Protein AF-A0A383ANX0-F1 (afdb_monomer_lite)

Organism: NCBI:txid408172

Sequence (121 aa):
KLSIPMAFGFTVMFITGVSLFYAVPVRSAQSVWFRVKMVLLVACAVNAYLFHKRMNESVSSWDNDARAPSRIRHGAALSLGFWTIVVICGRFIAYDWFDCDYDQSGFIEFVAGCVPGQERF

pLDDT: mean 79.18, std 9.5, range [49.56, 93.06]

Foldseek 3Di:
DVVVVVVVVVVVVVVVVVVVCVVPVLLLLLFLLNVVLVVLVVVLVVLVVVLVVVCVVCVVPPVPPDDDDPVNVVSVVVNVVSVVSSVVSVVCSVVGPLQLVDDDDVVSCVSSVDDPPSRPD

Structure (mmCIF, N/CA/C/O backbone):
data_AF-A0A383ANX0-F1
#
_entry.id   AF-A0A383ANX0-F1
#
loop_
_atom_site.group_PDB
_atom_site.id
_atom_site.type_symbol
_atom_site.label_atom_id
_atom_site.label_alt_id
_atom_site.label_comp_id
_atom_site.label_asym_id
_atom_site.label_entity_id
_atom_site.label_seq_id
_atom_site.pdbx_PDB_ins_code
_atom_site.Cartn_x
_atom_site.Cartn_y
_atom_site.Cartn_z
_atom_site.occupancy
_atom_site.B_iso_or_equiv
_atom_site.auth_seq_id
_atom_site.auth_comp_id
_atom_site.auth_asym_id
_atom_site.auth_atom_id
_atom_site.pdbx_PDB_model_num
ATOM 1 N N . LYS A 1 1 ? 23.389 -13.140 -8.273 1.00 54.44 1 LYS A N 1
ATOM 2 C CA . LYS A 1 1 ? 22.271 -13.720 -7.480 1.00 54.44 1 LYS A CA 1
ATOM 3 C C . LYS A 1 1 ? 21.736 -12.681 -6.484 1.00 54.44 1 LYS A C 1
ATOM 5 O O . LYS A 1 1 ? 21.830 -12.871 -5.281 1.00 54.44 1 LYS A O 1
ATOM 10 N N . LEU A 1 2 ? 21.207 -11.561 -6.988 1.00 61.84 2 LEU A N 1
ATOM 11 C CA . LEU A 1 2 ? 20.772 -10.421 -6.161 1.00 61.84 2 LEU A CA 1
ATOM 12 C C . LEU A 1 2 ? 19.378 -10.623 -5.527 1.00 61.84 2 LEU A C 1
ATOM 14 O O . LEU A 1 2 ? 18.967 -9.853 -4.668 1.00 61.84 2 LEU A O 1
ATOM 18 N N . SER A 1 3 ? 18.655 -11.668 -5.933 1.00 74.06 3 SER A N 1
ATOM 19 C CA . SER A 1 3 ? 17.302 -11.978 -5.461 1.00 74.06 3 SER A CA 1
ATOM 20 C C . SER A 1 3 ? 17.249 -12.511 -4.027 1.00 74.06 3 SER A C 1
ATOM 22 O O . SER A 1 3 ? 16.233 -12.347 -3.362 1.00 74.06 3 SER A O 1
ATOM 24 N N . ILE A 1 4 ? 18.333 -13.111 -3.526 1.00 85.19 4 ILE A N 1
ATOM 25 C CA . ILE A 1 4 ? 18.391 -13.720 -2.187 1.00 85.19 4 ILE A CA 1
ATOM 26 C C . ILE A 1 4 ? 18.211 -12.679 -1.062 1.00 85.19 4 ILE A C 1
ATOM 28 O O . ILE A 1 4 ? 17.299 -12.854 -0.252 1.00 85.19 4 ILE A O 1
ATOM 32 N N . PRO A 1 5 ? 18.985 -11.574 -1.003 1.00 84.56 5 PRO A N 1
ATOM 33 C CA . PRO A 1 5 ? 18.781 -10.553 0.029 1.00 84.56 5 PRO A CA 1
ATOM 34 C C . PRO A 1 5 ? 17.411 -9.866 -0.080 1.00 84.56 5 PRO A C 1
ATOM 36 O O . PRO A 1 5 ? 16.799 -9.550 0.938 1.00 84.56 5 PRO A O 1
ATOM 39 N N . MET A 1 6 ? 16.892 -9.690 -1.299 1.00 82.62 6 MET A N 1
ATOM 40 C CA . MET A 1 6 ? 15.562 -9.116 -1.521 1.00 82.62 6 MET A CA 1
ATOM 41 C C . MET A 1 6 ? 14.450 -10.026 -0.973 1.00 82.62 6 MET A C 1
ATOM 43 O O . MET A 1 6 ? 13.551 -9.549 -0.282 1.00 82.62 6 MET A O 1
ATOM 47 N N . ALA A 1 7 ? 14.534 -11.336 -1.223 1.00 83.38 7 ALA A N 1
ATOM 48 C CA . ALA A 1 7 ? 13.580 -12.315 -0.706 1.00 83.38 7 ALA A CA 1
ATOM 49 C C . ALA A 1 7 ? 13.621 -12.405 0.826 1.00 83.38 7 ALA A C 1
ATOM 51 O O . ALA A 1 7 ? 12.573 -12.496 1.467 1.00 83.38 7 ALA A O 1
ATOM 52 N N . PHE A 1 8 ? 14.813 -12.321 1.423 1.00 91.69 8 PHE A N 1
ATOM 53 C CA . PHE A 1 8 ? 14.958 -12.278 2.877 1.00 91.69 8 PHE A CA 1
ATOM 54 C C . PHE A 1 8 ? 14.273 -11.044 3.477 1.00 91.69 8 PHE A C 1
ATOM 56 O O . PHE A 1 8 ? 13.433 -11.184 4.365 1.00 91.69 8 PHE A O 1
ATOM 63 N N . GLY A 1 9 ? 14.556 -9.848 2.945 1.00 85.69 9 GLY A N 1
ATOM 64 C CA . GLY A 1 9 ? 13.918 -8.609 3.401 1.00 85.69 9 GLY A CA 1
ATOM 65 C C . GLY A 1 9 ? 12.393 -8.654 3.281 1.00 85.69 9 GLY A C 1
ATOM 66 O O . GLY A 1 9 ? 11.688 -8.293 4.222 1.00 85.69 9 GLY A O 1
ATOM 67 N N . PHE A 1 10 ? 11.878 -9.179 2.166 1.00 84.56 10 PHE A N 1
ATOM 68 C CA . PHE A 1 10 ? 10.440 -9.364 1.967 1.00 84.56 10 PHE A CA 1
ATOM 69 C C . PHE A 1 10 ? 9.828 -10.335 2.989 1.00 84.56 10 PHE A C 1
ATOM 71 O O . PHE A 1 10 ? 8.772 -10.055 3.552 1.00 84.56 10 PHE A O 1
ATOM 78 N N . THR A 1 11 ? 10.517 -11.441 3.283 1.00 88.62 11 THR A N 1
ATOM 79 C CA . THR A 1 11 ? 10.063 -12.444 4.259 1.00 88.62 11 THR A CA 1
ATOM 80 C C . THR A 1 11 ? 9.979 -11.851 5.664 1.00 88.62 11 THR A C 1
ATOM 82 O O . THR A 1 11 ? 8.964 -12.006 6.340 1.00 88.62 11 THR A O 1
ATOM 85 N N . VAL A 1 12 ? 11.004 -11.108 6.091 1.00 91.44 12 VAL A N 1
ATOM 86 C CA . VAL A 1 12 ? 11.008 -10.426 7.395 1.00 91.44 12 VAL A CA 1
ATOM 87 C C . VAL A 1 12 ? 9.883 -9.391 7.474 1.00 91.44 12 VAL A C 1
ATOM 89 O O . VAL A 1 12 ? 9.157 -9.340 8.470 1.00 91.44 12 VAL A O 1
ATOM 92 N N . MET A 1 13 ? 9.684 -8.600 6.416 1.00 86.75 13 MET A N 1
ATOM 93 C CA . MET A 1 13 ? 8.614 -7.600 6.359 1.00 86.75 13 MET A CA 1
ATOM 94 C C . MET A 1 13 ? 7.219 -8.245 6.452 1.00 86.75 13 MET A C 1
ATOM 96 O O . MET A 1 13 ? 6.334 -7.719 7.124 1.00 86.75 13 MET A O 1
ATOM 100 N N . PHE A 1 14 ? 7.029 -9.408 5.823 1.00 86.25 14 PHE A N 1
ATOM 101 C CA . PHE A 1 14 ? 5.777 -10.157 5.891 1.00 86.25 14 PHE A CA 1
ATOM 102 C C . PHE A 1 14 ? 5.523 -10.734 7.291 1.00 86.25 14 PHE A C 1
ATOM 104 O O . PHE A 1 14 ? 4.452 -10.520 7.854 1.00 86.25 14 PHE A O 1
ATOM 111 N N . ILE A 1 15 ? 6.518 -11.403 7.887 1.00 90.38 15 ILE A N 1
ATOM 112 C CA . ILE A 1 15 ? 6.403 -12.007 9.226 1.00 90.38 15 ILE A CA 1
ATOM 113 C C . ILE A 1 15 ? 6.092 -10.939 10.279 1.00 90.38 15 ILE A C 1
ATOM 115 O O . ILE A 1 15 ? 5.187 -11.111 11.093 1.00 90.38 15 ILE A O 1
ATOM 119 N N . THR A 1 16 ? 6.809 -9.815 10.245 1.00 87.75 16 THR A N 1
ATOM 120 C CA . THR A 1 16 ? 6.581 -8.702 11.179 1.00 87.75 16 THR A CA 1
ATOM 121 C C . THR A 1 16 ? 5.198 -8.072 11.000 1.00 87.75 16 THR A C 1
ATOM 123 O O . THR A 1 16 ? 4.537 -7.773 11.992 1.00 87.75 16 THR A O 1
ATOM 126 N N . GLY A 1 17 ? 4.711 -7.939 9.761 1.00 81.81 17 GLY A N 1
ATOM 127 C CA . GLY A 1 17 ? 3.348 -7.483 9.479 1.00 81.81 17 GLY A CA 1
ATOM 128 C C . GLY A 1 17 ? 2.267 -8.413 10.039 1.00 81.81 17 GLY A C 1
ATOM 129 O O . GLY A 1 17 ? 1.330 -7.944 10.683 1.00 81.81 17 GLY A O 1
ATOM 130 N N . VAL A 1 18 ? 2.416 -9.728 9.850 1.00 84.75 18 VAL A N 1
ATOM 131 C CA . VAL A 1 18 ? 1.483 -10.733 10.394 1.00 84.75 18 VAL A CA 1
ATOM 132 C C . VAL A 1 18 ? 1.530 -10.762 11.922 1.00 84.75 18 VAL A C 1
ATOM 134 O O . VAL A 1 18 ? 0.486 -10.836 12.564 1.00 84.75 18 VAL A O 1
ATOM 137 N N . SER A 1 19 ? 2.719 -10.643 12.517 1.00 84.88 19 SER A N 1
ATOM 138 C CA . SER A 1 19 ? 2.871 -10.583 13.974 1.00 84.88 19 SER A CA 1
ATOM 139 C C . SER A 1 19 ? 2.142 -9.383 14.583 1.00 84.88 19 SER A C 1
ATOM 141 O O . SER A 1 19 ? 1.562 -9.517 15.658 1.00 84.88 19 SER A O 1
ATOM 143 N N . LEU A 1 20 ? 2.149 -8.227 13.910 1.00 79.75 20 LEU A N 1
ATOM 144 C CA . LEU A 1 20 ? 1.409 -7.044 14.356 1.00 79.75 20 LEU A CA 1
ATOM 145 C C . LEU A 1 20 ? -0.106 -7.292 14.319 1.00 79.75 20 LEU A C 1
ATOM 147 O O . LEU A 1 20 ? -0.811 -6.957 15.266 1.00 79.75 20 LEU A O 1
ATOM 151 N N . PHE A 1 21 ? -0.592 -7.925 13.248 1.00 80.50 21 PHE A N 1
ATOM 152 C CA . PHE A 1 21 ? -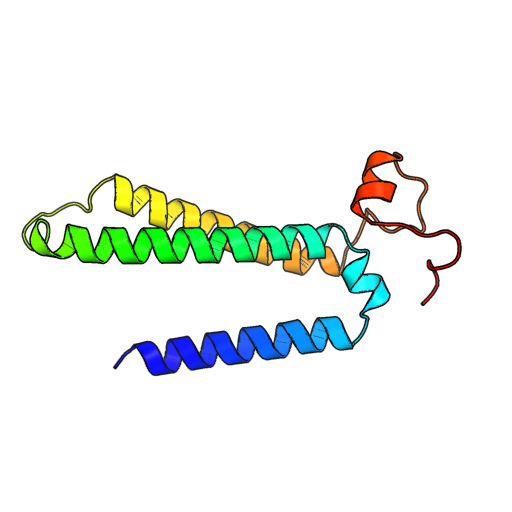2.003 -8.286 13.116 1.00 80.50 21 PHE A CA 1
ATOM 153 C C . PHE A 1 21 ? -2.441 -9.291 14.189 1.00 80.50 21 PHE A C 1
ATOM 155 O O . PHE A 1 21 ? -3.524 -9.159 14.748 1.00 80.50 21 PHE A O 1
ATOM 162 N N . TYR A 1 22 ? -1.588 -10.261 14.524 1.00 81.38 22 TYR A N 1
ATOM 163 C CA . TYR A 1 22 ? -1.868 -11.236 15.578 1.00 81.38 22 TYR A CA 1
ATOM 164 C C . TYR A 1 22 ? -1.953 -10.604 16.976 1.00 81.38 22 TYR A C 1
ATOM 166 O O . TYR A 1 22 ? -2.709 -11.085 17.813 1.00 81.38 22 TYR A O 1
ATOM 174 N N . ALA A 1 23 ? -1.198 -9.532 17.235 1.00 80.94 23 ALA A N 1
ATOM 175 C CA . ALA A 1 23 ? -1.169 -8.896 18.549 1.00 80.94 23 ALA A CA 1
ATOM 176 C C . ALA A 1 23 ? -2.503 -8.227 18.922 1.00 80.94 23 ALA A C 1
ATOM 178 O O . ALA A 1 23 ? -2.918 -8.315 20.073 1.00 80.94 23 ALA A O 1
ATOM 179 N N . VAL A 1 24 ? -3.173 -7.566 17.969 1.00 74.31 24 VAL A N 1
ATOM 180 C CA . VAL A 1 24 ? -4.469 -6.902 18.199 1.00 74.31 24 VAL A CA 1
ATOM 181 C C . VAL A 1 24 ? -5.360 -7.058 16.954 1.00 74.31 24 VAL A C 1
ATOM 183 O O . VAL A 1 24 ? -5.510 -6.110 16.176 1.00 74.31 24 VAL A O 1
ATOM 186 N N . PRO A 1 25 ? -5.925 -8.255 16.708 1.00 72.25 25 PRO A N 1
ATOM 187 C CA . PRO A 1 25 ? -6.564 -8.582 15.433 1.00 72.25 25 PRO A CA 1
ATOM 188 C C . PRO A 1 25 ? -7.871 -7.821 15.206 1.00 72.25 25 PRO A C 1
ATOM 190 O O . PRO A 1 25 ? -8.124 -7.372 14.091 1.00 72.25 25 PRO A O 1
ATOM 193 N N . VAL A 1 26 ? -8.676 -7.631 16.256 1.00 69.25 26 VAL A N 1
ATOM 194 C CA . VAL A 1 26 ? -9.981 -6.954 16.170 1.00 69.25 26 VAL A CA 1
ATOM 195 C C . VAL A 1 26 ? -9.786 -5.476 15.834 1.00 69.25 26 VAL A C 1
ATOM 197 O O . VAL A 1 26 ? -10.241 -5.016 14.786 1.00 69.25 26 VAL A O 1
ATOM 200 N N . ARG A 1 27 ? -8.987 -4.764 16.639 1.00 69.31 27 ARG A N 1
ATOM 201 C CA . ARG A 1 27 ? -8.661 -3.353 16.396 1.00 69.31 27 ARG A CA 1
ATOM 202 C C . ARG A 1 27 ? -7.948 -3.125 15.062 1.00 69.31 27 ARG A C 1
ATOM 204 O O . ARG A 1 27 ? -8.264 -2.185 14.338 1.00 69.31 27 ARG A O 1
ATOM 211 N N . SER A 1 28 ? -7.019 -4.010 14.688 1.00 69.12 28 SER A N 1
ATOM 212 C CA . SER A 1 28 ? -6.306 -3.891 13.407 1.00 69.12 28 SER A CA 1
ATOM 213 C C . SER A 1 28 ? -7.230 -4.101 12.206 1.00 69.12 28 SER A C 1
ATOM 215 O O . SER A 1 28 ? -7.046 -3.450 11.183 1.00 69.12 28 SER A O 1
ATOM 217 N N . ALA A 1 29 ? -8.225 -4.989 12.302 1.00 70.12 29 ALA A N 1
ATOM 218 C CA . ALA A 1 29 ? -9.164 -5.255 11.212 1.00 70.12 29 ALA A CA 1
ATOM 219 C C . ALA A 1 29 ? -10.251 -4.175 11.061 1.00 70.12 29 ALA A C 1
ATOM 221 O O . ALA A 1 29 ? -10.759 -3.976 9.949 1.00 70.12 29 ALA A O 1
ATOM 222 N N . GLN A 1 30 ? -10.617 -3.489 12.148 1.00 74.12 30 GLN A N 1
ATOM 223 C CA . GLN A 1 30 ? -11.562 -2.368 12.107 1.00 74.12 30 GLN A CA 1
ATOM 224 C C . GLN A 1 30 ? -10.915 -1.050 11.675 1.00 74.12 30 GLN A C 1
ATOM 226 O O . GLN A 1 30 ? -11.593 -0.204 11.098 1.00 74.12 30 GLN A O 1
ATOM 231 N N . SER A 1 31 ? -9.596 -0.906 11.832 1.00 78.75 31 SER A N 1
ATOM 232 C CA . SER A 1 31 ? -8.893 0.279 11.343 1.00 78.75 31 SER A CA 1
ATOM 233 C C . SER A 1 31 ? -9.018 0.430 9.822 1.00 78.75 31 SER A C 1
ATOM 235 O O . SER A 1 31 ? -8.561 -0.409 9.029 1.00 78.75 31 SER A O 1
ATOM 237 N N . VAL A 1 32 ? -9.583 1.560 9.395 1.00 83.12 32 VAL A N 1
ATOM 238 C CA . VAL A 1 32 ? -9.708 1.933 7.977 1.00 83.12 32 VAL A CA 1
ATOM 239 C C . VAL A 1 32 ? -8.327 1.996 7.317 1.00 83.12 32 VAL A C 1
ATOM 241 O O . VAL A 1 32 ? -8.140 1.532 6.188 1.00 83.12 32 VAL A O 1
ATOM 244 N N . TRP A 1 33 ? -7.323 2.492 8.045 1.00 84.38 33 TRP A N 1
ATOM 245 C CA . TRP A 1 33 ? -5.947 2.618 7.565 1.00 84.38 33 TRP A CA 1
ATOM 246 C C . TRP A 1 33 ? -5.301 1.276 7.245 1.00 84.38 33 TRP A C 1
ATOM 248 O O . TRP A 1 33 ? -4.569 1.165 6.256 1.00 84.38 33 TRP A O 1
ATOM 258 N N . PHE A 1 34 ? -5.595 0.244 8.036 1.00 83.81 34 PHE A N 1
ATOM 259 C CA . PHE A 1 34 ? -5.120 -1.106 7.758 1.00 83.81 34 PHE A CA 1
ATOM 260 C C . PHE A 1 34 ? -5.725 -1.645 6.457 1.00 83.81 34 PHE A C 1
ATOM 262 O O . PHE A 1 34 ? -4.991 -2.128 5.594 1.00 83.81 34 PHE A O 1
ATOM 269 N N . ARG A 1 35 ? -7.040 -1.486 6.252 1.00 85.31 35 ARG A N 1
ATOM 270 C CA . ARG A 1 35 ? -7.724 -1.927 5.020 1.00 85.31 35 ARG A CA 1
ATOM 271 C C . ARG A 1 35 ? -7.176 -1.225 3.781 1.00 85.31 35 ARG A C 1
ATOM 273 O O . ARG A 1 35 ? -6.830 -1.885 2.800 1.00 85.31 35 ARG A O 1
ATOM 280 N N . VAL A 1 36 ? -7.021 0.098 3.847 1.00 87.38 36 VAL A N 1
ATOM 281 C CA . VAL A 1 36 ? -6.431 0.899 2.762 1.00 87.38 36 VAL A CA 1
ATOM 282 C C . VAL A 1 36 ? -5.007 0.433 2.458 1.00 87.38 36 VAL A C 1
ATOM 284 O O . VAL A 1 36 ? -4.664 0.219 1.295 1.00 87.38 36 VAL A O 1
ATOM 287 N N . LYS A 1 37 ? -4.189 0.193 3.491 1.00 88.25 37 LYS A N 1
ATOM 288 C CA . LYS A 1 37 ? -2.830 -0.339 3.330 1.00 88.25 37 LYS A CA 1
ATOM 289 C C . LYS A 1 37 ? -2.827 -1.696 2.622 1.00 88.25 37 LYS A C 1
ATOM 291 O O . LYS A 1 37 ? -1.993 -1.907 1.745 1.00 88.25 37 LYS A O 1
ATOM 296 N N . MET A 1 38 ? -3.751 -2.596 2.958 1.00 87.31 38 MET A N 1
ATOM 297 C CA . MET A 1 38 ? -3.852 -3.911 2.314 1.00 87.31 38 MET A CA 1
ATOM 298 C C . MET A 1 38 ? -4.212 -3.799 0.829 1.00 87.31 38 MET A C 1
ATOM 300 O O . MET A 1 38 ? -3.563 -4.433 -0.004 1.00 87.31 38 MET A O 1
ATOM 304 N N . VAL A 1 39 ? -5.174 -2.942 0.473 1.00 90.44 39 VAL A N 1
ATOM 305 C CA . VAL A 1 39 ? -5.528 -2.677 -0.934 1.00 90.44 39 VAL A CA 1
ATOM 306 C C . VAL A 1 39 ? -4.344 -2.070 -1.693 1.00 90.44 39 VAL A C 1
ATOM 308 O O . VAL A 1 39 ? -4.029 -2.501 -2.803 1.00 90.44 39 VAL A O 1
ATOM 311 N N . LEU A 1 40 ? -3.635 -1.117 -1.083 1.00 89.56 40 LEU A N 1
ATOM 312 C CA . LEU A 1 40 ? -2.441 -0.506 -1.669 1.00 89.56 40 LEU A CA 1
ATOM 313 C C . LEU A 1 40 ? -1.301 -1.506 -1.868 1.00 89.56 40 LEU A C 1
ATOM 315 O O . LEU A 1 40 ? -0.614 -1.432 -2.881 1.00 89.56 40 LEU A O 1
ATOM 319 N N . LEU A 1 41 ? -1.101 -2.456 -0.952 1.00 88.38 41 LEU A N 1
ATOM 320 C CA . LEU A 1 41 ? -0.101 -3.514 -1.118 1.00 88.38 41 LEU A CA 1
ATOM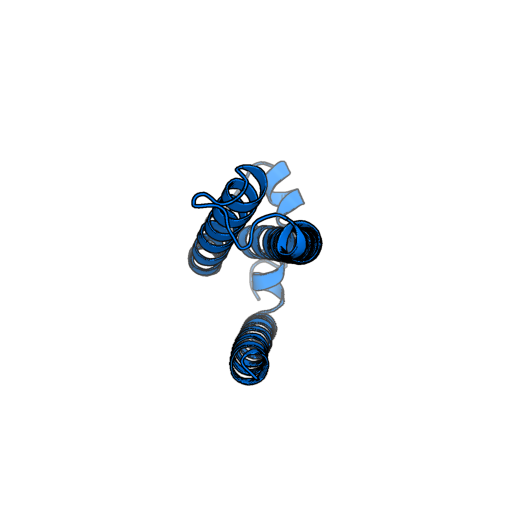 321 C C . LEU A 1 41 ? -0.426 -4.418 -2.312 1.00 88.38 41 LEU A C 1
ATOM 323 O O . LEU A 1 41 ? 0.477 -4.754 -3.081 1.00 88.38 41 LEU A O 1
ATOM 327 N N . VAL A 1 42 ? -1.704 -4.754 -2.519 1.00 89.62 42 VAL A N 1
ATOM 328 C CA . VAL A 1 42 ? -2.148 -5.491 -3.713 1.00 89.62 42 VAL A CA 1
ATOM 329 C C . VAL A 1 42 ? -1.899 -4.664 -4.977 1.00 89.62 42 VAL A C 1
ATOM 331 O O . VAL A 1 42 ? -1.316 -5.173 -5.935 1.00 89.62 42 VAL A O 1
ATOM 334 N N . ALA A 1 43 ? -2.248 -3.374 -4.972 1.00 89.44 43 ALA A N 1
ATOM 335 C CA . ALA A 1 43 ? -1.974 -2.474 -6.094 1.00 89.44 43 ALA A CA 1
ATOM 336 C C . ALA A 1 43 ? -0.465 -2.346 -6.387 1.00 89.44 43 ALA A C 1
ATOM 338 O O . ALA A 1 43 ? -0.052 -2.386 -7.548 1.00 89.44 43 ALA A O 1
ATOM 339 N N . CYS A 1 44 ? 0.371 -2.274 -5.347 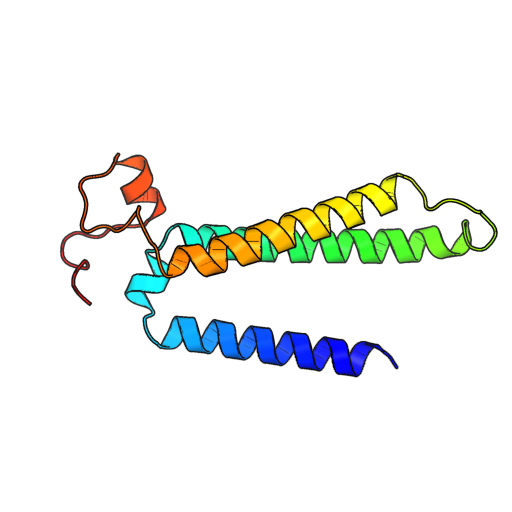1.00 88.06 44 CYS A N 1
ATOM 340 C CA . CYS A 1 44 ? 1.832 -2.316 -5.431 1.00 88.06 44 CYS A CA 1
ATOM 341 C C . CYS A 1 44 ? 2.326 -3.595 -6.109 1.00 88.06 44 CYS A C 1
ATOM 343 O O . CYS A 1 44 ? 3.158 -3.518 -7.013 1.00 88.06 44 CYS A O 1
ATOM 345 N N . ALA A 1 45 ? 1.819 -4.761 -5.699 1.00 86.31 45 ALA A N 1
ATOM 346 C CA . ALA A 1 45 ? 2.206 -6.047 -6.272 1.00 86.31 45 ALA A CA 1
ATOM 347 C C . ALA A 1 45 ? 1.836 -6.136 -7.761 1.00 86.31 45 ALA A C 1
ATOM 349 O O . ALA A 1 45 ? 2.662 -6.540 -8.582 1.00 86.31 45 ALA A O 1
ATOM 350 N N . VAL A 1 46 ? 0.634 -5.679 -8.127 1.00 88.88 46 VAL A N 1
ATOM 351 C CA . VAL A 1 46 ? 0.197 -5.594 -9.529 1.00 88.88 46 VAL A CA 1
ATOM 352 C C . VAL A 1 46 ? 1.094 -4.638 -10.320 1.00 88.88 46 VAL A C 1
ATOM 354 O O . VAL A 1 46 ? 1.566 -4.995 -11.401 1.00 88.88 46 VAL A O 1
ATOM 357 N N . ASN A 1 47 ? 1.396 -3.451 -9.783 1.00 89.75 47 ASN A N 1
ATOM 358 C CA . ASN A 1 47 ? 2.285 -2.492 -10.440 1.00 89.75 47 ASN A CA 1
ATOM 359 C C . ASN A 1 47 ? 3.702 -3.056 -10.619 1.00 89.75 47 ASN A C 1
ATOM 361 O O . ASN A 1 47 ? 4.276 -2.927 -11.698 1.00 89.75 47 ASN A O 1
ATOM 365 N N . ALA A 1 48 ? 4.248 -3.730 -9.604 1.00 85.50 48 ALA A N 1
ATOM 366 C CA . ALA A 1 48 ? 5.559 -4.369 -9.664 1.00 85.50 48 ALA A CA 1
ATOM 367 C C . ALA A 1 48 ? 5.604 -5.486 -10.717 1.00 85.50 48 ALA A C 1
ATOM 369 O O . ALA A 1 48 ? 6.557 -5.552 -11.494 1.00 85.50 48 ALA A O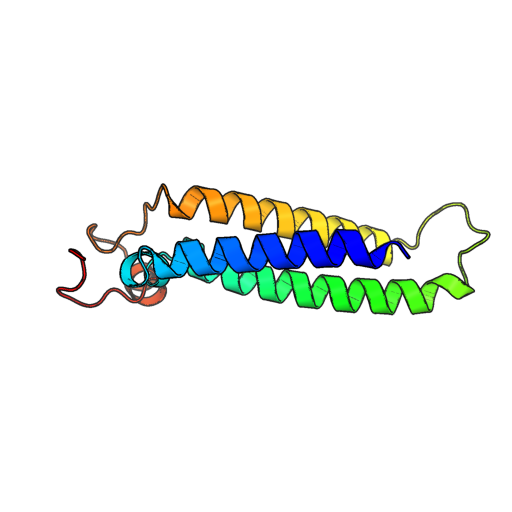 1
ATOM 370 N N . TYR A 1 49 ? 4.561 -6.317 -10.804 1.00 85.94 49 TYR A N 1
ATOM 371 C CA . TYR A 1 49 ? 4.451 -7.362 -11.824 1.00 85.94 49 TYR A CA 1
ATOM 372 C C . TYR A 1 49 ? 4.400 -6.775 -13.242 1.00 85.94 49 TYR A C 1
ATOM 374 O O . TYR A 1 49 ? 5.162 -7.187 -14.121 1.00 85.94 49 TYR A O 1
ATOM 382 N N . LEU A 1 50 ? 3.554 -5.762 -13.463 1.00 84.44 50 LEU A N 1
ATOM 383 C CA . LEU A 1 50 ? 3.447 -5.075 -14.753 1.00 84.44 50 LEU A CA 1
ATOM 384 C C . LEU A 1 50 ? 4.750 -4.367 -15.135 1.00 84.44 50 LEU A C 1
ATOM 386 O O . LEU A 1 50 ? 5.141 -4.389 -16.303 1.00 84.44 50 LEU A O 1
ATOM 390 N N . PHE A 1 51 ? 5.427 -3.753 -14.164 1.00 83.00 51 PHE A N 1
ATOM 391 C CA . PHE A 1 51 ? 6.724 -3.117 -14.359 1.00 83.00 51 PHE A CA 1
ATOM 392 C C . PHE A 1 51 ? 7.795 -4.142 -14.734 1.00 83.00 51 PHE A C 1
ATOM 394 O O . PHE A 1 51 ? 8.501 -3.932 -15.714 1.00 83.00 51 PHE A O 1
ATOM 401 N N . HIS A 1 52 ? 7.878 -5.271 -14.025 1.00 82.12 52 HIS A N 1
ATOM 402 C CA . HIS A 1 52 ? 8.856 -6.321 -14.308 1.00 82.12 52 HIS A CA 1
ATOM 403 C C . HIS A 1 52 ? 8.653 -6.938 -15.700 1.00 82.12 52 HIS A C 1
ATOM 405 O O . HIS A 1 52 ? 9.619 -7.108 -16.443 1.00 82.12 52 HIS A O 1
ATOM 411 N N . LYS A 1 53 ? 7.396 -7.194 -16.094 1.00 79.88 53 LYS A N 1
ATOM 412 C CA . LYS A 1 53 ? 7.061 -7.688 -17.438 1.00 79.88 53 LYS A CA 1
ATOM 413 C C . LYS A 1 53 ? 7.485 -6.697 -18.527 1.00 79.88 53 LYS A C 1
ATOM 415 O O . LYS A 1 53 ? 8.199 -7.072 -19.450 1.00 79.88 53 LYS A O 1
ATOM 420 N N . ARG A 1 54 ? 7.105 -5.423 -18.381 1.00 76.44 54 ARG A N 1
ATOM 421 C CA . ARG A 1 54 ? 7.450 -4.359 -19.343 1.00 76.44 54 ARG A CA 1
ATOM 422 C C . ARG A 1 54 ? 8.950 -4.093 -19.402 1.00 76.44 54 ARG A C 1
ATOM 424 O O . ARG A 1 54 ? 9.467 -3.815 -20.476 1.00 76.44 54 ARG A O 1
ATOM 431 N N . MET A 1 55 ? 9.641 -4.193 -18.268 1.00 75.75 55 MET A N 1
ATOM 432 C CA . MET A 1 55 ? 11.093 -4.082 -18.199 1.00 75.75 55 MET A CA 1
ATOM 433 C C . MET A 1 55 ? 11.738 -5.202 -19.021 1.00 75.75 55 MET A C 1
ATOM 435 O O . MET A 1 55 ? 12.476 -4.887 -19.948 1.00 75.75 55 MET A O 1
ATOM 439 N N . ASN A 1 56 ? 11.380 -6.470 -18.784 1.00 74.00 56 ASN A N 1
ATOM 440 C CA . ASN A 1 56 ? 11.911 -7.610 -19.547 1.00 74.00 56 ASN A CA 1
ATOM 441 C C . ASN A 1 56 ? 11.616 -7.524 -21.055 1.00 74.00 56 ASN A C 1
ATOM 443 O O . ASN A 1 56 ? 12.479 -7.869 -21.853 1.00 74.00 56 ASN A O 1
ATOM 447 N N . GLU A 1 57 ? 10.438 -7.034 -21.453 1.00 72.88 57 GLU A N 1
ATOM 448 C CA . GLU A 1 57 ? 10.091 -6.817 -22.868 1.00 72.88 57 GLU A CA 1
ATOM 449 C C . GLU A 1 57 ? 10.904 -5.676 -23.507 1.00 72.88 57 GLU A C 1
ATOM 451 O O . GLU A 1 57 ? 11.222 -5.723 -24.691 1.00 72.88 57 GLU A O 1
ATOM 456 N N . SER A 1 58 ? 11.258 -4.645 -22.734 1.00 65.19 58 SER A N 1
ATOM 457 C CA . SER A 1 58 ? 11.993 -3.472 -23.231 1.00 65.19 58 SER A CA 1
ATOM 458 C C . SER A 1 58 ? 13.518 -3.633 -23.256 1.00 65.19 58 SER A C 1
ATOM 460 O O . SER A 1 58 ? 14.184 -2.904 -23.997 1.00 65.19 58 SER A O 1
ATOM 462 N N . VAL A 1 59 ? 14.062 -4.589 -22.488 1.00 62.78 59 VAL A N 1
ATOM 463 C CA . VAL A 1 59 ? 15.510 -4.849 -22.356 1.00 62.78 59 VAL A CA 1
ATOM 464 C C . VAL A 1 59 ? 16.169 -5.098 -23.715 1.00 62.78 59 VAL A C 1
ATOM 466 O O . VAL A 1 59 ? 17.282 -4.637 -23.935 1.00 62.78 59 VAL A O 1
ATOM 469 N N . SER A 1 60 ? 15.478 -5.730 -24.670 1.00 61.28 60 SER A N 1
ATOM 470 C CA . SER A 1 60 ? 16.061 -6.039 -25.983 1.00 61.28 60 SER A CA 1
ATOM 471 C C . SER A 1 60 ? 16.220 -4.835 -26.921 1.00 61.28 60 SER A C 1
ATOM 473 O O . SER A 1 60 ? 16.903 -4.962 -27.931 1.00 61.28 60 SER A O 1
ATOM 475 N N . SER A 1 61 ? 15.578 -3.691 -26.645 1.00 61.41 61 SER A N 1
ATOM 476 C CA . SER A 1 61 ? 15.548 -2.544 -27.578 1.00 61.41 61 SER A CA 1
ATOM 477 C C . SER A 1 61 ? 16.322 -1.312 -27.109 1.00 61.41 61 SER A C 1
ATOM 479 O O . SER A 1 61 ? 16.617 -0.442 -27.920 1.00 61.41 61 SER A O 1
ATOM 481 N N . TRP A 1 62 ? 16.640 -1.223 -25.815 1.00 58.69 62 TRP A N 1
ATOM 482 C CA . TRP A 1 62 ? 17.047 0.037 -25.179 1.00 58.69 62 TRP A CA 1
ATOM 483 C C . TRP A 1 62 ? 18.486 0.037 -24.634 1.00 58.69 62 TRP A C 1
ATOM 485 O O . TRP A 1 62 ? 18.964 1.078 -24.198 1.00 58.69 62 TRP A O 1
ATOM 495 N N . ASP A 1 63 ? 19.191 -1.098 -24.684 1.00 60.56 63 ASP A N 1
ATOM 496 C CA . ASP A 1 63 ? 20.511 -1.287 -24.050 1.00 60.56 63 ASP A CA 1
ATOM 497 C C . ASP A 1 63 ? 21.598 -0.307 -24.553 1.00 60.56 63 ASP A C 1
ATOM 499 O O . ASP A 1 63 ? 22.597 -0.084 -23.878 1.00 60.56 63 ASP A O 1
ATOM 503 N N . ASN A 1 64 ? 21.383 0.325 -25.716 1.00 61.50 64 ASN A N 1
ATOM 504 C CA . ASN A 1 64 ? 22.283 1.316 -26.320 1.00 61.50 64 ASN A CA 1
ATOM 505 C C . ASN A 1 64 ? 21.760 2.766 -26.269 1.00 61.50 64 ASN A C 1
ATOM 507 O O . ASN A 1 64 ? 22.388 3.653 -26.847 1.00 61.50 64 ASN A O 1
ATOM 511 N N . ASP A 1 65 ? 20.615 3.027 -25.631 1.00 64.62 65 ASP A N 1
ATOM 512 C CA . ASP A 1 65 ? 19.956 4.337 -25.669 1.00 64.62 65 ASP A CA 1
ATOM 513 C C . ASP A 1 65 ? 20.114 5.104 -24.343 1.00 64.62 65 ASP A C 1
ATOM 515 O O . ASP A 1 65 ? 20.060 4.543 -23.250 1.00 64.62 65 ASP A O 1
ATOM 519 N N . ALA A 1 66 ? 20.308 6.423 -24.409 1.00 62.59 66 ALA A N 1
ATOM 520 C CA . ALA A 1 66 ? 20.706 7.224 -23.244 1.00 62.59 66 ALA A CA 1
ATOM 521 C C . ALA A 1 66 ? 19.557 7.516 -22.251 1.00 62.59 66 ALA A C 1
ATOM 523 O O . ALA A 1 66 ? 19.797 8.025 -21.152 1.00 62.59 66 ALA A O 1
ATOM 524 N N . ARG A 1 67 ? 18.289 7.264 -22.622 1.00 65.94 67 ARG A N 1
ATOM 525 C CA . ARG A 1 67 ? 17.098 7.623 -21.814 1.00 65.94 67 ARG A CA 1
ATOM 526 C C . ARG A 1 67 ? 16.018 6.551 -21.721 1.00 65.94 67 ARG A C 1
ATOM 528 O O . ARG A 1 67 ? 15.450 6.152 -22.732 1.00 65.94 67 ARG A O 1
ATOM 535 N N . ALA A 1 68 ? 15.690 6.152 -20.485 1.00 66.75 68 ALA A N 1
ATOM 536 C CA . ALA A 1 68 ? 14.730 5.075 -20.245 1.00 66.75 68 ALA A CA 1
ATOM 537 C C . ALA A 1 68 ? 13.364 5.443 -20.833 1.00 66.75 68 ALA A C 1
ATOM 539 O O . ALA A 1 68 ? 12.929 6.598 -20.648 1.00 66.75 68 ALA A O 1
ATOM 540 N N . PRO A 1 69 ? 12.668 4.489 -21.488 1.00 72.56 69 PRO A N 1
ATOM 541 C CA . PRO A 1 69 ? 11.339 4.708 -22.034 1.00 72.56 69 PRO A CA 1
ATOM 542 C C . PRO A 1 69 ? 10.447 5.400 -21.001 1.00 72.56 69 PRO A C 1
ATOM 544 O O . PRO A 1 69 ? 10.382 4.988 -19.839 1.00 72.56 69 PRO A O 1
ATOM 547 N N . SER A 1 70 ? 9.742 6.458 -21.407 1.00 73.88 70 SER A N 1
ATOM 548 C CA . SER A 1 70 ? 8.895 7.270 -20.513 1.00 73.88 70 SER A CA 1
ATOM 549 C C . SER A 1 70 ? 7.906 6.423 -19.699 1.00 73.88 70 SER A C 1
ATOM 551 O O . SER A 1 70 ? 7.668 6.688 -18.522 1.00 73.88 70 SER A O 1
ATOM 553 N N . ARG A 1 71 ? 7.414 5.331 -20.294 1.00 72.88 71 ARG A N 1
ATOM 554 C CA . ARG A 1 71 ? 6.510 4.353 -19.670 1.00 72.88 71 ARG A CA 1
ATOM 555 C C . ARG A 1 71 ? 7.127 3.636 -18.462 1.00 72.88 71 ARG A C 1
ATOM 557 O O . ARG A 1 71 ? 6.429 3.411 -17.476 1.00 72.88 71 ARG A O 1
ATOM 564 N N . ILE A 1 72 ? 8.419 3.311 -18.513 1.00 79.25 72 ILE A N 1
ATOM 565 C CA . ILE A 1 72 ? 9.147 2.668 -17.405 1.00 79.25 72 ILE A CA 1
ATOM 566 C C . ILE A 1 72 ? 9.319 3.673 -16.265 1.00 79.25 72 ILE A C 1
ATOM 568 O O . ILE A 1 72 ? 9.051 3.362 -15.108 1.00 79.25 72 ILE A O 1
ATOM 572 N N . ARG A 1 73 ? 9.654 4.925 -16.589 1.00 80.38 73 ARG A N 1
ATOM 573 C CA . ARG A 1 73 ? 9.804 5.998 -15.596 1.00 80.38 73 ARG A CA 1
ATOM 574 C C . ARG A 1 73 ? 8.518 6.264 -14.816 1.00 80.38 73 ARG A C 1
ATOM 576 O O . ARG A 1 73 ? 8.565 6.400 -13.599 1.00 80.38 73 ARG A O 1
ATOM 583 N N . HIS A 1 74 ? 7.373 6.293 -15.501 1.00 81.44 74 HIS A N 1
ATOM 584 C CA . HIS A 1 74 ? 6.073 6.456 -14.845 1.00 81.44 74 HIS A CA 1
ATOM 585 C C . HIS A 1 74 ? 5.740 5.262 -13.940 1.00 81.44 74 HIS A C 1
ATOM 587 O O . HIS A 1 74 ? 5.266 5.465 -12.828 1.00 81.44 74 HIS A O 1
ATOM 593 N N . GLY A 1 75 ? 6.041 4.029 -14.367 1.00 84.06 75 GLY A N 1
ATOM 594 C CA . GLY A 1 75 ? 5.861 2.837 -13.529 1.00 84.06 75 GLY A CA 1
ATOM 595 C C . GLY A 1 75 ? 6.723 2.854 -12.260 1.00 84.06 75 GLY A C 1
ATOM 596 O O . GLY A 1 75 ? 6.240 2.508 -11.180 1.00 84.06 75 GLY A O 1
ATOM 597 N N . ALA A 1 76 ? 7.970 3.324 -12.370 1.00 83.94 76 ALA A N 1
ATOM 598 C CA . ALA A 1 76 ? 8.865 3.508 -11.229 1.00 83.94 76 ALA A CA 1
ATOM 599 C C . ALA A 1 76 ? 8.375 4.617 -10.279 1.00 83.94 76 ALA A C 1
ATOM 601 O O . ALA A 1 76 ? 8.343 4.412 -9.066 1.00 83.94 76 ALA A O 1
ATOM 602 N N . ALA A 1 77 ? 7.927 5.758 -10.817 1.00 88.31 77 ALA A N 1
ATOM 603 C CA . ALA A 1 77 ? 7.360 6.851 -10.027 1.00 88.31 77 ALA A CA 1
ATOM 604 C C . ALA A 1 77 ? 6.085 6.423 -9.278 1.00 88.31 77 ALA A C 1
ATOM 606 O O . ALA A 1 77 ? 5.945 6.710 -8.092 1.00 88.31 77 ALA A O 1
ATOM 607 N N . LEU A 1 78 ? 5.195 5.671 -9.936 1.00 88.44 78 LEU A N 1
ATOM 608 C CA . LEU A 1 78 ? 4.003 5.093 -9.305 1.00 88.44 78 LEU A CA 1
ATOM 609 C C . LEU A 1 78 ? 4.366 4.120 -8.181 1.00 88.44 78 LEU A C 1
ATOM 611 O O . LEU A 1 78 ? 3.742 4.153 -7.126 1.00 88.44 78 LEU A O 1
ATOM 615 N N . SER A 1 79 ? 5.401 3.297 -8.372 1.00 87.88 79 SER A N 1
ATOM 616 C CA . SER A 1 79 ? 5.888 2.385 -7.331 1.00 87.88 79 SER A CA 1
ATOM 617 C C . SER A 1 79 ? 6.361 3.145 -6.088 1.00 87.88 79 SER A C 1
ATOM 619 O O . SER A 1 79 ? 5.943 2.832 -4.975 1.00 87.88 79 SER A O 1
ATOM 621 N N . LEU A 1 80 ? 7.172 4.194 -6.270 1.00 89.94 80 LEU A N 1
ATOM 622 C CA . LEU A 1 80 ? 7.626 5.055 -5.172 1.00 89.94 80 LEU A CA 1
ATOM 623 C C . LEU A 1 80 ? 6.461 5.776 -4.483 1.00 89.94 80 LEU A C 1
ATOM 625 O O . LEU A 1 80 ? 6.437 5.871 -3.254 1.00 89.94 80 LEU A O 1
ATOM 629 N N . GLY A 1 81 ? 5.478 6.237 -5.261 1.00 93.06 81 GLY A N 1
ATOM 630 C CA . GLY A 1 81 ? 4.256 6.845 -4.743 1.00 93.06 81 GLY A CA 1
ATOM 631 C C . GLY A 1 81 ? 3.470 5.877 -3.861 1.00 93.06 81 GLY A C 1
ATOM 632 O O . GLY A 1 81 ? 3.180 6.191 -2.709 1.00 93.06 81 GLY A O 1
ATOM 633 N N . PHE A 1 82 ? 3.194 4.668 -4.353 1.00 90.62 82 PHE A N 1
ATOM 634 C CA . PHE A 1 82 ? 2.477 3.664 -3.570 1.00 90.62 82 PHE A CA 1
ATOM 635 C C . PHE A 1 82 ? 3.239 3.251 -2.310 1.00 90.62 82 PHE A C 1
ATOM 637 O O . PHE A 1 82 ? 2.629 3.171 -1.247 1.00 90.62 82 PHE A O 1
ATOM 644 N N . TRP A 1 83 ? 4.559 3.063 -2.378 1.00 91.25 83 TRP A N 1
ATOM 645 C CA . TRP A 1 83 ? 5.361 2.759 -1.189 1.00 91.25 83 TRP A CA 1
ATOM 646 C C . TRP A 1 83 ? 5.329 3.879 -0.151 1.00 91.25 83 TRP A C 1
ATOM 648 O O . TRP A 1 83 ? 5.189 3.600 1.039 1.00 91.25 83 TRP A O 1
ATOM 658 N N . THR A 1 84 ? 5.389 5.137 -0.592 1.00 92.88 84 THR A N 1
ATOM 659 C CA . THR A 1 84 ? 5.247 6.299 0.295 1.00 92.88 84 THR A CA 1
ATOM 660 C C . THR A 1 84 ? 3.909 6.257 1.032 1.00 92.88 84 THR A C 1
ATOM 662 O O . THR A 1 84 ? 3.876 6.352 2.258 1.00 92.88 84 THR A O 1
ATOM 665 N N . ILE A 1 85 ? 2.809 6.030 0.308 1.00 91.31 85 ILE A N 1
ATOM 666 C CA . ILE A 1 85 ? 1.470 5.965 0.906 1.00 91.31 85 ILE A CA 1
ATOM 667 C C . ILE A 1 85 ? 1.355 4.762 1.857 1.00 91.31 85 ILE A C 1
ATOM 669 O O . ILE A 1 85 ? 0.849 4.913 2.963 1.00 91.31 85 ILE A O 1
ATOM 673 N N . VAL A 1 86 ? 1.888 3.588 1.499 1.00 89.94 86 VAL A N 1
ATOM 674 C CA . VAL A 1 86 ? 1.886 2.388 2.361 1.00 89.94 86 VAL A CA 1
ATOM 675 C C . VAL A 1 86 ? 2.604 2.635 3.694 1.00 89.94 86 VAL A C 1
ATOM 677 O O . VAL A 1 86 ? 2.126 2.183 4.740 1.00 89.94 86 VAL A O 1
ATOM 680 N N . VAL A 1 87 ? 3.736 3.346 3.678 1.00 90.00 87 VAL A N 1
ATOM 681 C CA . VAL A 1 87 ? 4.482 3.708 4.896 1.00 90.00 87 VAL A CA 1
ATOM 682 C C . VAL A 1 87 ? 3.687 4.696 5.751 1.00 90.00 87 VAL A C 1
ATOM 684 O O . VAL A 1 87 ? 3.598 4.508 6.966 1.00 90.00 87 VAL A O 1
ATOM 687 N N . ILE A 1 88 ? 3.063 5.697 5.124 1.00 90.38 88 ILE A N 1
ATOM 688 C CA . ILE A 1 88 ? 2.203 6.680 5.797 1.00 90.38 88 ILE A CA 1
ATOM 689 C C . ILE A 1 88 ? 1.000 5.986 6.455 1.00 90.38 88 ILE A C 1
ATOM 691 O O . ILE A 1 88 ? 0.799 6.134 7.659 1.00 90.38 88 ILE A O 1
ATOM 695 N N . CYS A 1 89 ? 0.262 5.147 5.719 1.00 87.81 89 CYS A N 1
ATOM 696 C CA . CYS A 1 89 ? -0.838 4.354 6.275 1.00 87.81 89 CYS A CA 1
ATOM 697 C C . CYS A 1 89 ? -0.357 3.464 7.426 1.00 87.81 89 CYS A C 1
ATOM 699 O O . CYS A 1 89 ? -1.042 3.335 8.432 1.00 87.81 89 CYS A O 1
ATOM 701 N N . GLY A 1 90 ? 0.848 2.892 7.322 1.00 84.12 90 GLY A N 1
ATOM 702 C CA . GLY A 1 90 ? 1.459 2.114 8.398 1.00 84.12 90 GLY A CA 1
ATOM 703 C C . GLY A 1 90 ? 1.641 2.893 9.703 1.00 84.12 90 GLY A C 1
ATOM 704 O O . GLY A 1 90 ? 1.489 2.309 10.771 1.00 84.12 90 GLY A O 1
ATOM 705 N N . ARG A 1 91 ? 1.943 4.194 9.628 1.00 87.31 91 ARG A N 1
ATOM 706 C CA . ARG A 1 91 ? 2.056 5.068 10.805 1.00 87.31 91 ARG A CA 1
ATOM 707 C C . ARG A 1 91 ? 0.696 5.485 11.349 1.00 87.31 91 ARG A C 1
ATOM 709 O O . ARG A 1 91 ? 0.546 5.557 12.564 1.00 87.31 91 ARG A O 1
ATOM 716 N N . PHE A 1 92 ? -0.286 5.697 10.478 1.00 85.75 92 PHE A N 1
ATOM 717 C CA . PHE A 1 92 ? -1.634 6.078 10.897 1.00 85.75 92 PHE A CA 1
ATOM 718 C C . PHE A 1 92 ? -2.437 4.952 11.556 1.00 85.75 92 PHE A C 1
ATOM 720 O O . PHE A 1 92 ? -3.362 5.259 12.289 1.00 85.75 92 PHE A O 1
ATOM 727 N N . ILE A 1 93 ? -2.036 3.681 11.432 1.00 81.56 93 ILE A N 1
ATOM 728 C CA . ILE A 1 93 ? -2.642 2.584 12.219 1.00 81.56 93 ILE A CA 1
ATOM 729 C C . ILE A 1 93 ? -2.510 2.827 13.737 1.00 81.56 93 ILE A C 1
ATOM 731 O O . ILE A 1 93 ? -3.378 2.422 14.501 1.00 81.56 93 ILE A O 1
ATOM 735 N N . ALA A 1 94 ? -1.437 3.485 14.192 1.00 79.50 94 ALA A N 1
ATOM 736 C CA . ALA A 1 94 ? -1.252 3.810 15.611 1.00 79.50 94 ALA A CA 1
ATOM 737 C C . ALA A 1 94 ? -1.993 5.086 16.047 1.00 79.50 94 ALA A C 1
ATOM 739 O O . ALA A 1 94 ? -2.250 5.271 17.234 1.00 79.50 94 ALA A O 1
ATOM 740 N N . TYR A 1 95 ? -2.310 5.965 15.095 1.00 77.88 95 TYR A N 1
ATOM 741 C CA . TYR A 1 95 ? -2.997 7.234 15.314 1.00 77.88 95 TYR A CA 1
ATOM 742 C C . TYR A 1 95 ? -4.311 7.196 14.550 1.00 77.88 95 TYR A C 1
ATOM 744 O O . TYR A 1 95 ? -4.459 7.907 13.557 1.00 77.88 95 TYR A O 1
ATOM 752 N N . ASP A 1 96 ? -5.216 6.310 14.957 1.00 77.25 96 ASP A N 1
ATOM 753 C CA . ASP A 1 96 ? -6.509 6.190 14.298 1.00 77.25 96 ASP A CA 1
ATOM 754 C C . ASP A 1 96 ? -7.470 7.267 14.811 1.00 77.25 96 ASP A C 1
ATOM 756 O O . ASP A 1 96 ? -7.654 7.454 16.011 1.00 77.25 96 ASP A O 1
ATOM 760 N N . TRP A 1 97 ? -8.041 8.007 13.871 1.00 77.00 97 TRP A N 1
ATOM 761 C CA . TRP A 1 97 ? -9.036 9.060 14.071 1.00 77.00 97 TRP A CA 1
ATOM 762 C C . TRP A 1 97 ? -10.411 8.608 13.569 1.00 77.00 97 TRP A C 1
ATOM 764 O O . TRP A 1 97 ? -11.403 9.286 13.818 1.00 77.00 97 TRP A O 1
ATOM 774 N N . PHE A 1 98 ? -10.464 7.454 12.898 1.00 73.69 98 PHE A N 1
ATOM 775 C CA . PHE A 1 98 ? -11.661 6.763 12.433 1.00 73.69 98 PHE A CA 1
ATOM 776 C C . PHE A 1 98 ? -11.952 5.538 13.312 1.00 73.69 98 PHE A C 1
ATOM 778 O O . PHE A 1 98 ? -12.322 4.479 12.805 1.00 73.69 98 PHE A O 1
ATOM 785 N N . ASP A 1 99 ? -11.738 5.674 14.622 1.00 73.69 99 ASP A N 1
ATOM 786 C CA . ASP A 1 99 ? -12.062 4.635 15.600 1.00 73.69 99 ASP A CA 1
ATOM 787 C C . ASP A 1 99 ? -13.585 4.595 15.836 1.00 73.69 99 ASP A C 1
ATOM 789 O O . ASP A 1 99 ? -14.257 5.628 15.770 1.00 73.69 99 ASP A O 1
ATOM 793 N N . CYS A 1 100 ? -14.122 3.405 16.114 1.00 74.56 100 CYS A N 1
ATOM 794 C CA . CYS A 1 100 ? -15.561 3.185 16.310 1.00 74.56 100 CYS A CA 1
ATOM 795 C C . CYS A 1 100 ? -16.084 3.759 17.643 1.00 74.56 100 CYS A C 1
ATOM 797 O O . CYS A 1 100 ? -17.285 3.746 17.875 1.00 74.56 100 CYS A O 1
ATOM 799 N N . ASP A 1 101 ? -15.193 4.262 18.504 1.00 74.38 101 ASP A N 1
ATOM 800 C CA . ASP A 1 101 ? -15.522 4.934 19.772 1.00 74.38 101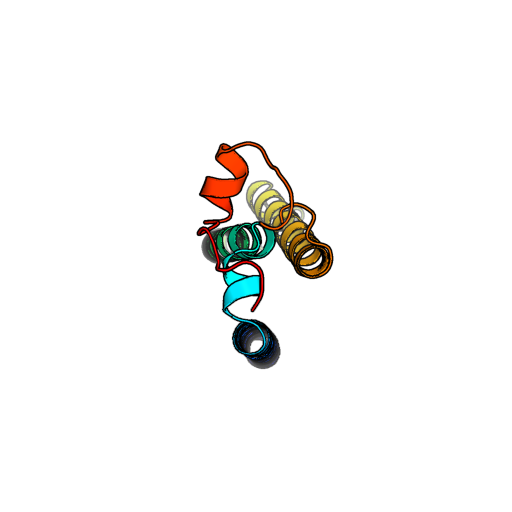 ASP A CA 1
ATOM 801 C C . ASP A 1 101 ? -16.095 6.355 19.566 1.00 74.38 101 ASP A C 1
ATOM 803 O O . ASP A 1 101 ? -16.739 6.911 20.455 1.00 74.38 101 ASP A O 1
ATOM 807 N N . TYR A 1 102 ? -15.878 6.957 18.388 1.00 76.12 102 TYR A N 1
ATOM 808 C CA . TYR A 1 102 ? -16.359 8.300 18.053 1.00 76.12 102 TYR A CA 1
ATOM 809 C C . TYR A 1 102 ? -17.576 8.250 17.120 1.00 76.12 102 TYR A C 1
ATOM 811 O O . TYR A 1 102 ? -17.598 7.474 16.169 1.00 76.12 102 TYR A O 1
ATOM 819 N N . ASP A 1 103 ? -18.547 9.145 17.337 1.00 72.88 103 ASP A N 1
ATOM 820 C CA . ASP A 1 103 ? -19.678 9.355 16.421 1.00 72.88 103 ASP A CA 1
ATOM 821 C C . ASP A 1 103 ? -19.156 9.884 15.072 1.00 72.88 103 ASP A C 1
ATOM 823 O O . ASP A 1 103 ? -18.616 10.991 14.977 1.00 72.88 103 ASP A O 1
ATOM 827 N N . GLN A 1 104 ? -19.243 9.052 14.035 1.00 80.81 104 GLN A N 1
ATOM 828 C CA . GLN A 1 104 ? -18.704 9.313 12.700 1.00 80.81 104 GLN A CA 1
ATOM 829 C C . GLN A 1 104 ? -19.826 9.236 11.663 1.00 80.81 104 GLN A C 1
ATOM 831 O O . GLN A 1 104 ? -20.898 8.686 11.889 1.00 80.81 104 GLN A O 1
ATOM 836 N N . SER A 1 105 ? -19.582 9.763 10.461 1.00 81.31 105 SER A N 1
ATOM 837 C CA . SER A 1 105 ? -20.546 9.596 9.366 1.00 81.31 105 SER A CA 1
ATOM 838 C C . SER A 1 105 ? -20.779 8.105 9.071 1.00 81.31 105 SER A C 1
ATOM 840 O O . SER A 1 105 ? -19.810 7.350 8.976 1.00 81.31 105 SER A O 1
ATOM 842 N N . GLY A 1 106 ? -22.027 7.687 8.830 1.00 77.00 106 GLY A N 1
ATOM 843 C CA . GLY A 1 106 ? -22.368 6.265 8.629 1.00 77.00 106 GLY A CA 1
ATOM 844 C C . GLY A 1 106 ? -21.616 5.560 7.484 1.00 77.00 106 GLY A C 1
ATOM 845 O O . GLY A 1 106 ? -21.498 4.338 7.466 1.00 77.00 106 GLY A O 1
ATOM 846 N N . PHE A 1 107 ? -21.039 6.310 6.536 1.00 80.25 107 PHE A N 1
ATOM 847 C CA . PHE A 1 107 ? -20.131 5.748 5.531 1.00 80.25 107 PHE A CA 1
ATOM 848 C C . PHE A 1 107 ? -18.808 5.254 6.140 1.00 80.25 107 PHE A C 1
ATOM 850 O O . PHE A 1 107 ? -18.321 4.190 5.765 1.00 80.25 107 PHE A O 1
ATOM 857 N N . ILE A 1 108 ? -18.229 6.005 7.080 1.00 80.12 108 ILE A N 1
ATOM 858 C CA . ILE A 1 108 ? -16.984 5.634 7.766 1.00 80.12 108 ILE A CA 1
ATOM 859 C C . ILE A 1 108 ? -17.232 4.425 8.664 1.00 80.12 108 ILE A C 1
ATOM 861 O O . ILE A 1 108 ? -16.441 3.491 8.616 1.00 80.12 108 ILE A O 1
ATOM 865 N N . GLU A 1 109 ? -18.353 4.382 9.385 1.00 78.56 109 GLU A N 1
ATOM 866 C CA . GLU A 1 109 ? -18.739 3.214 10.191 1.00 78.56 109 GLU A CA 1
ATOM 867 C C . GLU A 1 109 ? -18.870 1.946 9.338 1.00 78.56 109 GLU A C 1
ATOM 869 O O . GLU A 1 109 ? -18.371 0.882 9.710 1.00 78.56 109 GLU A O 1
ATOM 874 N N . PHE A 1 110 ? -19.472 2.062 8.149 1.00 80.69 110 PHE A N 1
ATOM 875 C CA . PHE A 1 110 ? -19.561 0.961 7.191 1.00 80.69 110 PHE A CA 1
ATOM 876 C C . PHE A 1 110 ? -18.177 0.516 6.689 1.00 80.69 110 PHE A C 1
ATOM 878 O O . PHE A 1 110 ? -17.877 -0.679 6.652 1.00 80.69 110 PHE A O 1
ATOM 885 N N . VAL A 1 111 ? -17.309 1.465 6.323 1.00 82.25 111 VAL A N 1
ATOM 886 C CA . VAL A 1 111 ? -15.958 1.175 5.813 1.00 82.25 111 VAL A CA 1
ATOM 887 C C . VAL A 1 111 ? -15.038 0.615 6.901 1.00 82.25 111 VAL A C 1
ATOM 889 O O . VAL A 1 111 ? -14.223 -0.261 6.600 1.00 82.25 111 VAL A O 1
ATOM 892 N N . ALA A 1 112 ? -15.176 1.066 8.146 1.00 79.19 112 ALA A N 1
ATOM 893 C CA . ALA A 1 112 ? -14.501 0.523 9.324 1.00 79.19 112 ALA A CA 1
ATOM 894 C C . ALA A 1 112 ? -15.100 -0.832 9.749 1.00 79.19 112 ALA A C 1
ATOM 896 O O . ALA A 1 112 ? -14.414 -1.685 10.310 1.00 79.19 112 ALA A O 1
ATOM 897 N N . GLY A 1 113 ? -16.357 -1.106 9.391 1.00 77.00 113 GLY A N 1
ATOM 898 C CA . GLY A 1 113 ? -17.081 -2.298 9.826 1.00 77.00 113 GLY A CA 1
ATOM 899 C C . GLY A 1 113 ? -17.317 -2.283 11.334 1.00 77.00 113 GLY A C 1
ATOM 900 O O . GLY A 1 113 ? -17.069 -3.292 11.999 1.00 77.00 113 GLY A O 1
ATOM 901 N N . CYS A 1 114 ? -17.727 -1.132 11.867 1.00 77.38 114 CYS A N 1
ATOM 902 C CA . CYS A 1 114 ? -18.080 -0.986 13.273 1.00 77.38 114 CYS A CA 1
ATOM 903 C C . CYS A 1 114 ? -19.292 -1.877 13.592 1.00 77.38 114 CYS A C 1
ATOM 905 O O . CYS A 1 114 ? -20.294 -1.864 12.878 1.00 77.38 114 CYS A O 1
ATOM 907 N N . VAL A 1 115 ? -19.181 -2.685 14.648 1.00 75.62 115 VAL A N 1
ATOM 908 C CA . VAL A 1 115 ? -20.262 -3.541 15.154 1.00 75.62 115 VAL A CA 1
ATOM 909 C C . VAL A 1 115 ? -20.593 -3.061 16.567 1.00 75.62 115 VAL A C 1
ATOM 911 O O . VAL A 1 115 ? -19.663 -2.954 17.372 1.00 75.62 115 VAL A O 1
ATOM 914 N N . PRO A 1 116 ? -21.872 -2.794 16.895 1.00 69.31 116 PRO A N 1
ATOM 915 C CA . PRO A 1 116 ? -22.253 -2.313 18.222 1.00 69.31 116 PRO A CA 1
ATOM 916 C C . PRO A 1 116 ? -21.756 -3.262 19.326 1.00 69.31 116 PRO A C 1
ATOM 918 O O . PRO A 1 116 ? -22.050 -4.459 19.279 1.00 69.31 116 PRO A O 1
ATOM 921 N N . GLY A 1 117 ? -21.010 -2.750 20.313 1.00 68.00 117 GLY A N 1
ATOM 922 C CA . GLY A 1 117 ? -20.521 -3.525 21.462 1.00 68.00 117 GLY A CA 1
ATOM 923 C C . GLY A 1 117 ? -19.167 -4.234 21.288 1.00 68.00 117 GLY A C 1
ATOM 924 O O . GLY A 1 117 ? -18.774 -5.001 22.170 1.00 68.00 117 GLY A O 1
ATOM 925 N N . GLN A 1 118 ? -18.440 -4.006 20.187 1.00 66.56 118 GLN A N 1
ATOM 926 C CA . GLN A 1 118 ? -17.073 -4.525 19.967 1.00 66.56 118 GLN A CA 1
ATOM 927 C C . GLN A 1 118 ? -15.952 -3.499 20.235 1.00 66.56 118 GLN A C 1
ATOM 929 O O . GLN A 1 118 ? -14.783 -3.848 20.114 1.00 66.56 118 GLN A O 1
ATOM 934 N N . GLU A 1 119 ? -16.270 -2.277 20.669 1.00 63.56 119 GLU A N 1
ATOM 935 C CA . GLU A 1 119 ? -15.318 -1.152 20.803 1.00 63.56 119 GLU A CA 1
ATOM 936 C C . GLU A 1 119 ? -14.275 -1.257 21.942 1.00 63.56 119 GLU A C 1
ATOM 938 O O . GLU A 1 119 ? -13.420 -0.388 22.087 1.00 63.56 119 GLU A O 1
ATOM 943 N N . ARG A 1 120 ? -14.308 -2.315 22.765 1.00 56.09 120 ARG A N 1
ATOM 944 C CA . ARG A 1 120 ? -13.530 -2.410 24.021 1.00 56.09 120 ARG A CA 1
ATOM 945 C C . ARG A 1 120 ? -12.470 -3.516 24.103 1.00 56.09 120 ARG A C 1
ATOM 947 O O . ARG A 1 120 ? -11.903 -3.686 25.184 1.00 56.09 120 ARG A O 1
ATOM 954 N N . PHE A 1 121 ? -12.202 -4.258 23.025 1.00 49.56 121 PHE A N 1
ATOM 955 C CA . PHE A 1 121 ? -11.231 -5.367 23.030 1.00 49.56 121 PHE A CA 1
ATOM 956 C C . PHE A 1 121 ? -10.007 -5.115 22.145 1.00 49.56 121 PHE A C 1
ATOM 958 O O . PHE A 1 121 ? -10.177 -4.783 20.951 1.00 49.56 121 PHE A O 1
#

Radius of gyration: 19.15 Å; chains: 1; bounding box: 45×23×52 Å

Secondary structure (DSSP, 8-state):
-THHHHHHHHHHHHHHHHHHHHHSHHHHHH-HHHHHHHHHHHHHHHHHHHHHHHHHHHHHHHTT-SS--HHHHHHHHHHHHHHHHHHHHHHHTTS-SS-TTS---HHHHHHHT-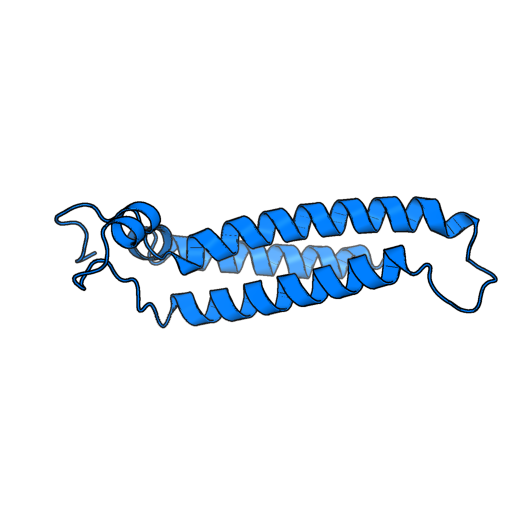-TT-TT-